Protein AF-A0A7C5DRM6-F1 (afdb_monomer_lite)

Structure (mmCIF, N/CA/C/O backbone):
data_AF-A0A7C5DRM6-F1
#
_entry.id   AF-A0A7C5DRM6-F1
#
loop_
_atom_site.group_PDB
_atom_site.id
_atom_site.type_symbol
_atom_site.label_atom_id
_atom_site.label_alt_id
_atom_site.label_comp_id
_atom_site.label_asym_id
_atom_site.label_entity_id
_atom_site.label_seq_id
_atom_site.pdbx_PDB_ins_code
_atom_site.Cartn_x
_atom_site.Cartn_y
_atom_site.Cartn_z
_atom_site.occupancy
_atom_site.B_iso_or_equiv
_atom_site.auth_seq_id
_atom_site.auth_comp_id
_atom_site.auth_asym_id
_atom_site.auth_atom_id
_atom_site.pdbx_PDB_model_num
ATOM 1 N N . MET A 1 1 ? -7.711 2.302 15.934 1.00 72.25 1 MET A N 1
ATOM 2 C CA . MET A 1 1 ? -6.563 2.181 15.021 1.00 72.25 1 MET A CA 1
ATOM 3 C C . MET A 1 1 ? -5.711 3.410 15.223 1.00 72.25 1 MET A C 1
ATOM 5 O O . MET A 1 1 ? -6.256 4.506 15.220 1.00 72.25 1 MET A O 1
ATOM 9 N N . ASP A 1 2 ? -4.432 3.218 15.474 1.00 89.31 2 ASP A N 1
ATOM 10 C CA . ASP A 1 2 ? -3.426 4.263 15.586 1.00 89.31 2 ASP A CA 1
ATOM 11 C C . ASP A 1 2 ? -2.853 4.612 14.204 1.00 89.31 2 ASP A C 1
ATOM 13 O O . ASP A 1 2 ? -2.834 3.789 13.285 1.00 89.31 2 ASP A O 1
ATOM 17 N N . GLU A 1 3 ? -2.410 5.857 14.045 1.00 93.25 3 GLU A N 1
ATOM 18 C CA . GLU A 1 3 ? -1.842 6.356 12.789 1.00 93.25 3 GLU A CA 1
ATOM 19 C C . GLU A 1 3 ? -0.577 5.582 12.390 1.00 93.25 3 GLU A C 1
ATOM 21 O O . GLU A 1 3 ? -0.413 5.226 11.223 1.00 93.25 3 GLU A O 1
ATOM 26 N N . ALA A 1 4 ? 0.267 5.228 13.367 1.00 96.62 4 ALA A N 1
ATOM 27 C CA . ALA A 1 4 ? 1.487 4.457 13.141 1.00 96.62 4 ALA A CA 1
ATOM 28 C C . ALA A 1 4 ? 1.191 3.102 12.481 1.00 96.62 4 ALA A C 1
ATOM 30 O O . ALA A 1 4 ? 1.812 2.751 11.476 1.00 96.62 4 ALA A O 1
ATOM 31 N N . ARG A 1 5 ? 0.172 2.382 12.959 1.00 95.88 5 ARG A N 1
ATOM 32 C CA . ARG A 1 5 ? -0.247 1.115 12.354 1.00 95.88 5 ARG A CA 1
ATOM 33 C C . ARG A 1 5 ? -0.789 1.261 10.928 1.00 95.88 5 ARG A C 1
ATOM 35 O O . ARG A 1 5 ? -0.570 0.375 10.104 1.00 95.88 5 ARG A O 1
ATOM 42 N N . LEU A 1 6 ? -1.491 2.351 10.609 1.00 96.50 6 LEU A N 1
ATOM 43 C CA . LEU A 1 6 ? -1.935 2.643 9.235 1.00 96.50 6 LEU A CA 1
ATOM 44 C C . LEU A 1 6 ? -0.742 2.896 8.301 1.00 96.50 6 LEU A C 1
ATOM 46 O O . LEU A 1 6 ? -0.731 2.395 7.176 1.00 96.50 6 LEU A O 1
ATOM 50 N N . ILE A 1 7 ? 0.280 3.608 8.782 1.00 97.50 7 ILE A N 1
ATOM 51 C CA . ILE A 1 7 ? 1.515 3.853 8.029 1.00 97.50 7 ILE A CA 1
ATOM 52 C C . ILE A 1 7 ? 2.258 2.538 7.765 1.00 97.50 7 ILE A C 1
ATOM 54 O O . ILE A 1 7 ? 2.648 2.284 6.626 1.00 97.50 7 ILE A O 1
ATOM 58 N N . GLU A 1 8 ? 2.404 1.665 8.766 1.00 97.88 8 GLU A N 1
ATOM 59 C CA . GLU A 1 8 ? 3.025 0.343 8.583 1.00 97.88 8 GLU A CA 1
ATOM 60 C C . GLU A 1 8 ? 2.332 -0.472 7.487 1.00 97.88 8 GLU A C 1
ATOM 62 O O . GLU A 1 8 ? 2.987 -1.061 6.628 1.00 97.88 8 GLU A O 1
ATOM 67 N N . LEU A 1 9 ? 0.998 -0.475 7.477 1.00 97.56 9 LEU A N 1
ATOM 68 C CA . LEU A 1 9 ? 0.224 -1.204 6.476 1.00 97.56 9 LEU A CA 1
ATOM 69 C C . LEU A 1 9 ? 0.410 -0.634 5.067 1.00 97.56 9 LEU A C 1
ATOM 71 O O . LEU A 1 9 ? 0.485 -1.409 4.115 1.00 97.56 9 LEU A O 1
ATOM 75 N N . ALA A 1 10 ? 0.530 0.688 4.921 1.00 97.81 10 ALA A N 1
ATOM 76 C CA . ALA A 1 10 ? 0.847 1.316 3.639 1.00 97.81 10 ALA A CA 1
ATOM 77 C C . ALA A 1 10 ? 2.271 0.959 3.167 1.00 97.81 10 ALA A C 1
ATOM 79 O O . ALA A 1 10 ? 2.483 0.671 1.987 1.00 97.81 10 ALA A O 1
ATOM 80 N N . VAL A 1 11 ? 3.241 0.905 4.088 1.00 97.88 11 VAL A N 1
ATOM 81 C CA . VAL A 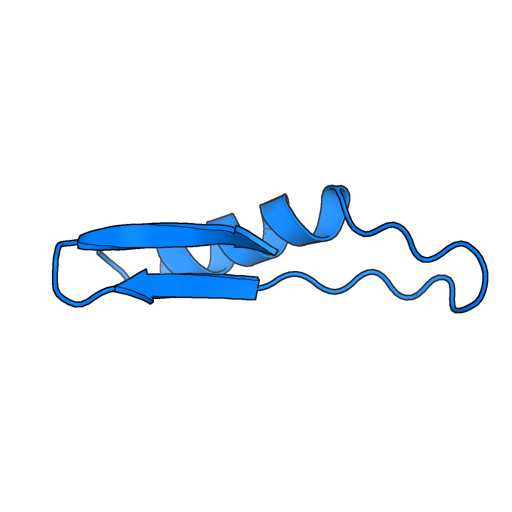1 11 ? 4.620 0.473 3.800 1.00 97.88 11 VAL A CA 1
ATOM 82 C C . VAL A 1 11 ? 4.670 -0.994 3.364 1.00 97.88 11 VAL A C 1
ATOM 84 O O . VAL A 1 11 ? 5.397 -1.325 2.426 1.00 97.88 11 VAL A O 1
ATOM 87 N N . GLU A 1 12 ? 3.883 -1.872 3.988 1.00 97.75 12 GLU A N 1
ATOM 88 C CA . GLU A 1 12 ? 3.768 -3.270 3.562 1.00 97.75 12 GLU A CA 1
ATOM 89 C C . GLU A 1 12 ? 3.060 -3.405 2.209 1.00 97.75 12 GLU A C 1
ATOM 91 O O . GLU A 1 12 ? 3.514 -4.164 1.351 1.00 97.75 12 GLU A O 1
ATOM 96 N N . ALA A 1 13 ? 1.992 -2.636 1.972 1.00 97.56 13 ALA A N 1
ATOM 97 C CA . ALA A 1 13 ? 1.258 -2.653 0.709 1.00 97.56 13 ALA A CA 1
ATOM 98 C C . ALA A 1 13 ? 2.159 -2.291 -0.481 1.00 97.56 13 ALA A C 1
ATOM 100 O O . ALA A 1 13 ? 2.141 -2.990 -1.497 1.00 97.56 13 ALA A O 1
ATOM 101 N N . ARG A 1 14 ? 3.048 -1.305 -0.291 1.00 97.56 14 ARG A N 1
ATOM 102 C CA . ARG A 1 14 ? 4.052 -0.868 -1.273 1.00 97.56 14 ARG A CA 1
ATOM 103 C C . ARG A 1 14 ? 4.895 -2.018 -1.827 1.00 97.56 14 ARG A C 1
ATOM 105 O O . ARG A 1 14 ? 5.283 -1.980 -2.990 1.00 97.56 14 ARG A O 1
ATOM 112 N N . LYS A 1 15 ? 5.191 -3.050 -1.027 1.00 96.94 15 LYS A N 1
ATOM 113 C CA . LYS A 1 15 ? 6.010 -4.202 -1.461 1.00 96.94 15 LYS A CA 1
ATOM 114 C C . LYS A 1 15 ? 5.336 -5.045 -2.545 1.00 96.94 15 LYS A C 1
ATOM 116 O O . LYS A 1 15 ? 6.014 -5.806 -3.226 1.00 96.94 15 LYS A O 1
ATOM 121 N N . ARG A 1 16 ? 4.013 -4.927 -2.696 1.00 96.69 16 ARG A N 1
ATOM 122 C CA . ARG A 1 16 ? 3.217 -5.642 -3.704 1.00 96.69 16 ARG A CA 1
ATOM 123 C C . ARG A 1 16 ? 2.973 -4.811 -4.965 1.00 96.69 16 ARG A C 1
ATOM 125 O O . ARG A 1 16 ? 2.332 -5.307 -5.888 1.00 96.69 16 ARG A O 1
ATOM 132 N N . ALA A 1 17 ? 3.456 -3.569 -5.010 1.00 97.31 17 ALA A N 1
ATOM 133 C CA . ALA A 1 17 ? 3.265 -2.694 -6.154 1.00 97.31 17 ALA A CA 1
ATOM 134 C C . ALA A 1 17 ? 3.937 -3.280 -7.406 1.00 97.31 17 ALA A C 1
ATOM 136 O O . ALA A 1 17 ? 5.142 -3.535 -7.431 1.00 97.31 17 ALA A O 1
ATOM 137 N N . TYR A 1 18 ? 3.153 -3.462 -8.466 1.00 97.25 18 TYR A N 1
ATOM 138 C CA . TYR A 1 18 ? 3.655 -3.872 -9.770 1.00 97.25 18 TYR A CA 1
ATOM 139 C C . TYR A 1 18 ? 3.963 -2.634 -10.616 1.00 97.25 18 TYR A C 1
ATOM 141 O O . TYR A 1 18 ? 3.076 -2.042 -11.227 1.00 97.25 18 TYR A O 1
ATOM 149 N N . CYS A 1 19 ? 5.229 -2.220 -10.630 1.00 96.19 19 CYS A N 1
ATOM 150 C CA . CYS A 1 19 ? 5.672 -0.996 -11.301 1.00 96.19 19 CYS A CA 1
ATOM 151 C C . CYS A 1 19 ? 6.924 -1.216 -12.179 1.00 96.19 19 CYS A C 1
ATOM 153 O O . CYS A 1 19 ? 7.935 -0.541 -11.974 1.00 96.19 19 CYS A O 1
ATOM 155 N N . PRO A 1 20 ? 6.893 -2.132 -13.169 1.00 96.50 20 PRO A N 1
ATOM 156 C CA . PRO A 1 20 ? 8.085 -2.498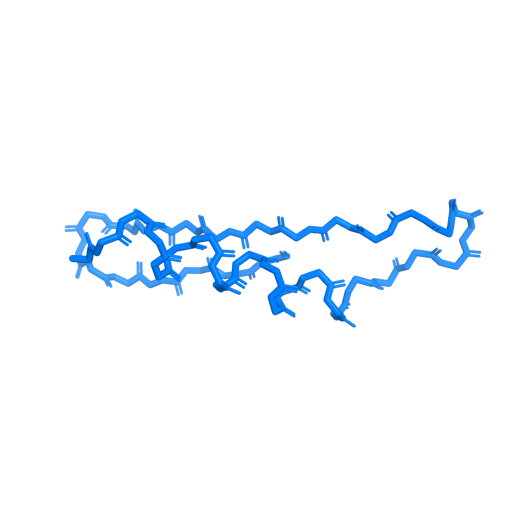 -13.948 1.00 96.50 20 PRO A CA 1
ATOM 157 C C . PRO A 1 20 ? 8.624 -1.358 -14.824 1.00 96.50 20 PRO A C 1
ATOM 159 O O . PRO A 1 20 ? 9.793 -1.364 -15.194 1.00 96.50 20 PRO A O 1
ATOM 162 N N . TYR A 1 21 ? 7.778 -0.383 -15.171 1.00 97.88 21 TYR A N 1
ATOM 163 C CA . TYR A 1 21 ? 8.156 0.730 -16.043 1.00 97.88 21 TYR A CA 1
ATOM 164 C C . TYR A 1 21 ? 8.715 1.919 -15.256 1.00 97.88 21 TYR A C 1
ATOM 166 O O . TYR A 1 21 ? 9.778 2.432 -15.588 1.00 97.88 21 TYR A O 1
ATOM 174 N N . SER A 1 22 ? 8.009 2.360 -14.208 1.00 97.31 22 SER A N 1
ATOM 175 C CA . SER A 1 22 ? 8.423 3.524 -13.413 1.00 97.31 22 SER A CA 1
ATOM 176 C C . SER A 1 22 ? 9.489 3.196 -12.371 1.00 97.31 22 SER A C 1
ATOM 178 O O . SER A 1 22 ? 10.188 4.101 -11.928 1.00 97.31 22 SER A O 1
ATOM 180 N N . ASN A 1 23 ? 9.597 1.929 -11.951 1.00 95.94 23 ASN A N 1
ATOM 181 C CA . ASN A 1 23 ? 10.442 1.487 -10.837 1.00 95.94 23 ASN A CA 1
ATOM 182 C C . ASN A 1 23 ? 10.195 2.260 -9.527 1.00 95.94 23 ASN A C 1
ATOM 184 O O . ASN A 1 23 ? 11.066 2.329 -8.662 1.00 95.94 23 ASN A O 1
ATOM 188 N N . PHE A 1 24 ? 8.998 2.833 -9.372 1.00 97.69 24 PHE A N 1
ATOM 189 C CA . PHE A 1 24 ? 8.624 3.634 -8.213 1.00 97.69 24 PHE A CA 1
ATOM 190 C C . PHE A 1 24 ? 7.405 3.017 -7.511 1.00 97.69 24 PHE A C 1
ATOM 192 O O . PHE A 1 24 ? 6.267 3.320 -7.882 1.00 97.69 24 PHE A O 1
ATOM 199 N N . PRO A 1 25 ? 7.617 2.117 -6.533 1.00 96.69 25 PRO A N 1
ATOM 200 C CA . PRO A 1 25 ? 6.527 1.444 -5.843 1.00 96.69 25 PRO A CA 1
ATOM 201 C C . PRO A 1 25 ? 5.871 2.380 -4.822 1.00 96.69 25 PRO A C 1
ATOM 203 O O . PRO A 1 25 ? 6.547 2.997 -3.996 1.00 96.69 25 PRO A O 1
ATOM 206 N N . VAL A 1 26 ? 4.541 2.444 -4.844 1.00 97.56 26 VAL A N 1
ATOM 207 C CA . VAL A 1 26 ? 3.711 3.237 -3.923 1.00 97.56 26 VAL A CA 1
ATOM 208 C C . VAL A 1 26 ? 2.775 2.293 -3.177 1.00 97.56 26 VAL A C 1
ATOM 210 O O . VAL A 1 26 ? 2.384 1.269 -3.728 1.00 97.56 26 VAL A O 1
ATOM 213 N N . GLY A 1 27 ? 2.459 2.616 -1.924 1.00 97.56 27 GLY A N 1
ATOM 214 C CA . GLY A 1 27 ? 1.497 1.863 -1.128 1.00 97.56 27 GLY A CA 1
ATOM 215 C C . GLY A 1 27 ? 0.613 2.779 -0.294 1.00 97.56 27 GLY A C 1
ATOM 216 O O . GLY A 1 27 ? 1.042 3.860 0.117 1.00 97.56 27 GLY A O 1
ATOM 217 N N . ALA A 1 28 ? -0.618 2.346 -0.051 1.00 97.50 28 ALA A N 1
ATOM 218 C CA . ALA A 1 28 ? -1.624 3.059 0.719 1.00 97.50 28 ALA A CA 1
ATOM 219 C C . ALA A 1 28 ? -2.408 2.101 1.626 1.00 97.50 28 ALA A C 1
ATOM 221 O O . ALA A 1 28 ? -2.589 0.919 1.324 1.00 97.50 28 ALA A O 1
ATOM 222 N N . ALA A 1 29 ? -2.911 2.635 2.736 1.00 97.44 29 ALA A N 1
ATOM 223 C CA . ALA A 1 29 ? -3.821 1.943 3.635 1.00 97.44 29 ALA A CA 1
ATOM 224 C C . ALA A 1 29 ? -5.010 2.853 3.960 1.00 97.44 29 ALA A C 1
ATOM 226 O O . ALA A 1 29 ? -4.833 4.018 4.313 1.00 97.44 29 ALA A O 1
ATOM 227 N N . LEU A 1 30 ? -6.222 2.318 3.837 1.00 96.50 30 LEU A N 1
ATOM 228 C CA . LEU A 1 30 ? -7.478 3.017 4.088 1.00 96.50 30 LEU A CA 1
ATOM 229 C C . LEU A 1 30 ? -8.228 2.332 5.227 1.00 96.50 30 LEU A C 1
ATOM 231 O O . LEU A 1 30 ? -8.506 1.136 5.152 1.00 96.50 30 LEU A O 1
ATOM 235 N N . LEU A 1 31 ? -8.608 3.106 6.242 1.00 96.81 31 LEU A N 1
ATOM 236 C CA . LEU A 1 31 ? -9.505 2.676 7.312 1.00 96.81 31 LEU A CA 1
ATOM 237 C C . LEU A 1 31 ? -10.938 3.129 6.999 1.00 96.81 31 LEU A C 1
ATOM 239 O O . LEU A 1 31 ? -11.216 4.326 6.933 1.00 96.81 31 LEU A O 1
ATOM 243 N N . ALA A 1 32 ? -11.850 2.179 6.811 1.00 96.56 32 ALA A N 1
ATOM 244 C CA . ALA A 1 32 ? -13.2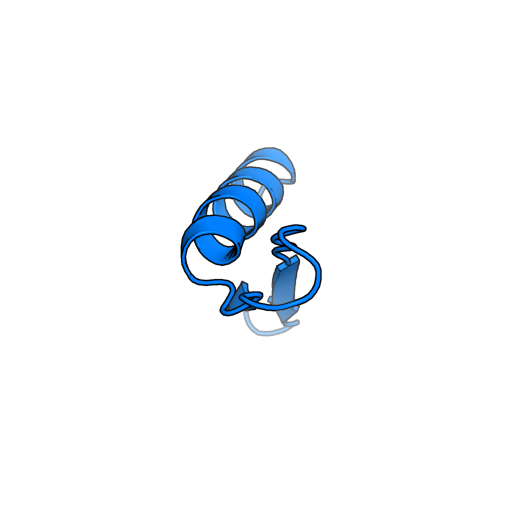69 2.453 6.617 1.00 96.56 32 ALA A CA 1
ATOM 245 C C . ALA A 1 32 ? -13.983 2.726 7.951 1.00 96.56 32 ALA A C 1
ATOM 247 O O . ALA A 1 32 ? -13.517 2.343 9.025 1.00 96.56 32 ALA A O 1
ATOM 248 N N . LYS A 1 33 ? -15.158 3.367 7.885 1.00 96.19 33 LYS A N 1
ATOM 249 C CA . LYS A 1 33 ? -15.953 3.732 9.074 1.00 96.19 33 LYS A CA 1
ATOM 250 C C . LYS A 1 33 ? -16.399 2.530 9.916 1.00 96.19 33 LYS A C 1
ATOM 252 O O . LYS A 1 33 ? -16.656 2.690 11.101 1.00 96.19 33 LYS A O 1
ATOM 257 N N . ASP A 1 34 ? -16.493 1.350 9.311 1.00 96.19 34 ASP A N 1
ATOM 258 C CA . ASP A 1 34 ? -16.842 0.089 9.975 1.00 96.19 34 ASP A CA 1
ATOM 259 C C . ASP A 1 34 ? -15.622 -0.664 10.537 1.00 96.19 34 ASP A C 1
ATOM 261 O O . ASP A 1 34 ? -15.751 -1.790 11.011 1.00 96.19 34 ASP A O 1
ATOM 265 N N . GLY A 1 35 ? -14.433 -0.055 10.485 1.00 94.38 35 GLY A N 1
ATOM 266 C CA . GLY A 1 35 ? -13.189 -0.623 10.999 1.00 94.38 35 GLY A CA 1
ATOM 267 C C . GLY A 1 35 ? -12.449 -1.537 10.022 1.00 94.38 35 GLY A C 1
ATOM 268 O O . GLY A 1 35 ? -11.364 -2.014 10.358 1.00 94.38 35 GLY A O 1
ATOM 269 N N . ARG A 1 36 ? -12.975 -1.776 8.812 1.00 96.50 36 ARG A N 1
ATOM 270 C CA . ARG A 1 36 ? -12.255 -2.545 7.787 1.00 96.50 36 ARG A CA 1
ATOM 271 C C . ARG A 1 36 ? -11.063 -1.769 7.241 1.00 96.50 36 ARG A C 1
ATOM 273 O O . ARG A 1 36 ? -11.103 -0.547 7.108 1.00 96.50 36 ARG A O 1
ATOM 280 N N . ILE A 1 37 ? -10.016 -2.505 6.884 1.00 96.19 37 ILE A N 1
ATOM 281 C CA . ILE A 1 37 ? -8.781 -1.959 6.327 1.00 96.19 37 ILE A CA 1
ATOM 282 C C . ILE A 1 37 ? -8.628 -2.447 4.892 1.00 96.19 37 ILE A C 1
ATOM 284 O O . ILE A 1 37 ? -8.689 -3.647 4.627 1.00 96.19 37 ILE A O 1
ATOM 288 N N . PHE A 1 38 ? -8.365 -1.513 3.987 1.00 96.88 38 PHE A N 1
ATOM 289 C CA . PHE A 1 38 ? -8.027 -1.788 2.597 1.00 96.88 38 PHE A CA 1
ATOM 290 C C . PHE A 1 38 ? -6.586 -1.357 2.343 1.00 96.88 38 P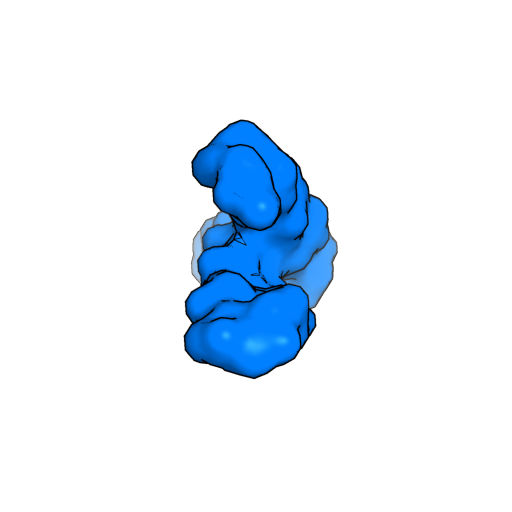HE A C 1
ATOM 292 O O . PHE A 1 38 ? -6.156 -0.318 2.836 1.00 96.88 38 PHE A O 1
ATOM 299 N N . THR A 1 39 ? -5.834 -2.160 1.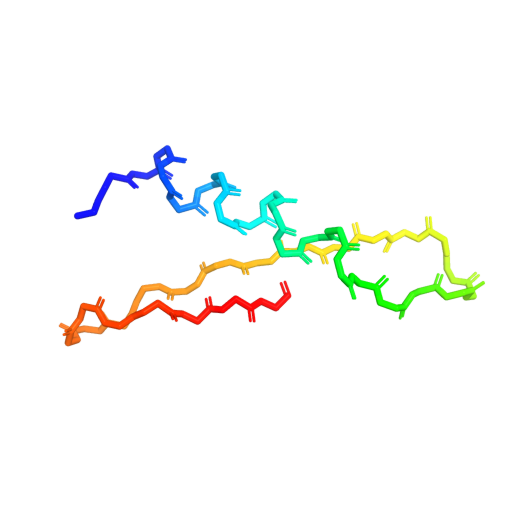595 1.00 97.31 39 THR A N 1
ATOM 300 C CA . THR A 1 39 ? -4.440 -1.867 1.234 1.00 97.31 39 THR A CA 1
ATOM 301 C C . THR A 1 39 ? -4.279 -1.926 -0.275 1.00 97.31 39 THR A C 1
ATOM 303 O O . THR A 1 39 ? -4.946 -2.735 -0.923 1.00 97.31 39 THR A O 1
ATOM 306 N N . GLY A 1 40 ? -3.402 -1.085 -0.815 1.00 94.56 40 GLY A N 1
ATOM 307 C CA . GLY A 1 40 ? -3.113 -0.982 -2.246 1.00 94.56 40 GLY A CA 1
ATOM 308 C C . GLY A 1 40 ? -1.685 -0.553 -2.493 1.00 94.56 40 GLY A C 1
ATOM 309 O O . GLY A 1 40 ? -1.130 0.110 -1.592 1.00 94.56 40 GLY A O 1
#

Radius of gyration: 11.34 Å; chains: 1; bounding box: 27×12×32 Å

Sequence (40 aa):
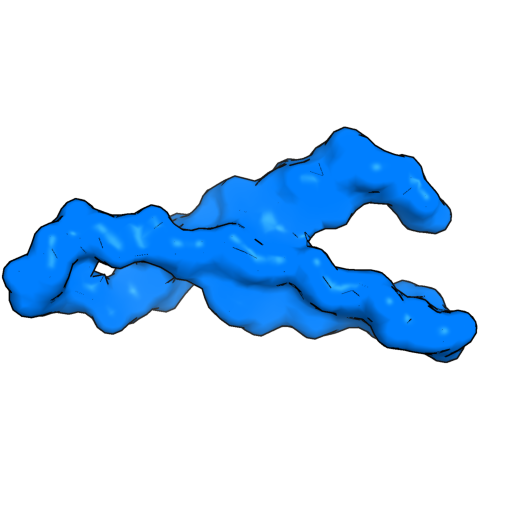MDEARLIELAVEARKRAYCPYSNFPVGAALLAKDGRIFTG

Secondary structure (DSSP, 8-state):
--HHHHHHHHHHHHTT---TTT------EEE-TTS-EEE-

Foldseek 3Di:
DDPVVQVVLQVVLQVVADDPPPPDGGKGWDQDPVRDIDID

pLDDT: mean 96.0, std 4.1, range [72.25, 97.88]